Pro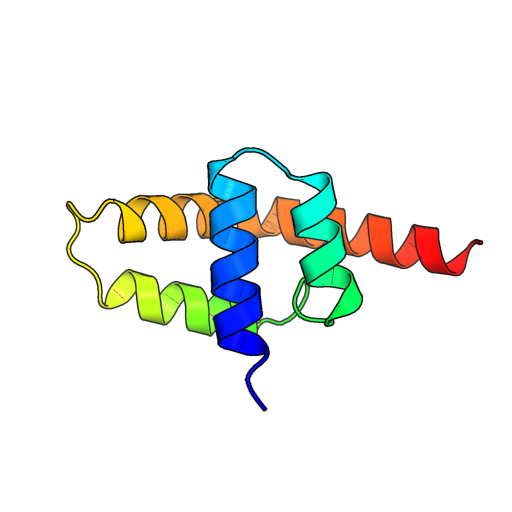tein AF-A0A2M8SCF3-F1 (afdb_monomer_lite)

Foldseek 3Di:
DPLLVVLVVVLLVCVVVVVLVVNLVSCLVVVNLPDPVSLVVLVVVLVPDDPPDPSNVSSVVVSVCSVVSSVSNVVVNVVVVVD

Secondary structure (DSSP, 8-state):
--HHHHHHHHHHHHHHTT-HHHHHHHHHHTT-TT-HHHHHHHHHHHHHS-TT-HHHHHHHHHHHTHHHHHHHHHHHHHHTT--

Sequence (83 aa):
PRDLIDVLHKSLLLWEKGQRAEMVQALTEKGHGKSEAFYRVAQAISETLPLESKEKKLLDGFLAGRERVQEEVEKEGRQEKLL

pLDDT: mean 88.04, std 10.92, range [44.78, 97.56]

Structure (mmCIF, N/CA/C/O backbone):
data_AF-A0A2M8SCF3-F1
#
_entry.id   AF-A0A2M8SCF3-F1
#
loop_
_atom_site.group_PDB
_atom_site.id
_atom_site.type_symbol
_atom_site.label_atom_id
_atom_site.label_alt_id
_atom_site.label_comp_id
_atom_site.label_asym_id
_atom_site.label_entity_id
_atom_site.label_seq_id
_atom_site.pdbx_PDB_ins_code
_atom_site.Cartn_x
_atom_site.Cartn_y
_atom_site.Cartn_z
_atom_site.occupancy
_atom_site.B_iso_or_equiv
_atom_site.auth_seq_id
_atom_site.auth_comp_id
_atom_site.auth_asym_id
_atom_site.auth_atom_id
_atom_site.pdbx_PDB_model_num
ATOM 1 N N . PRO A 1 1 ? -15.251 -12.665 -5.115 1.00 44.78 1 PRO A N 1
ATOM 2 C CA . PRO A 1 1 ? -13.774 -12.749 -5.127 1.00 44.78 1 PRO A CA 1
ATOM 3 C C . PRO A 1 1 ? -13.183 -11.950 -6.303 1.00 44.78 1 PRO A C 1
ATOM 5 O O . PRO A 1 1 ? -12.845 -12.508 -7.343 1.00 44.78 1 PRO A O 1
ATOM 8 N N . ARG A 1 2 ? -13.131 -10.625 -6.125 1.00 55.34 2 ARG A N 1
ATOM 9 C CA . ARG A 1 2 ? -12.331 -9.676 -6.923 1.00 55.34 2 ARG A CA 1
ATOM 10 C C . ARG A 1 2 ? -11.652 -8.609 -6.039 1.00 55.34 2 ARG A C 1
ATOM 12 O O . ARG A 1 2 ? -10.897 -7.794 -6.531 1.00 55.34 2 ARG A O 1
ATOM 19 N N . ASP A 1 3 ? -11.842 -8.645 -4.718 1.00 78.75 3 ASP A N 1
ATOM 20 C CA . ASP A 1 3 ? -11.594 -7.467 -3.882 1.00 78.75 3 ASP A CA 1
ATOM 21 C C . ASP A 1 3 ? -10.118 -7.134 -3.603 1.00 78.75 3 ASP A C 1
ATOM 23 O O . ASP A 1 3 ? -9.810 -5.960 -3.477 1.00 78.75 3 ASP A O 1
ATOM 27 N N . LEU A 1 4 ? -9.180 -8.090 -3.526 1.00 85.94 4 LEU A N 1
ATOM 28 C CA . LEU A 1 4 ? -7.817 -7.759 -3.062 1.00 85.94 4 LEU A CA 1
ATOM 29 C C . LEU A 1 4 ? -7.049 -6.872 -4.052 1.00 85.94 4 LEU A C 1
ATOM 31 O O . LEU A 1 4 ? -6.502 -5.843 -3.658 1.00 85.94 4 LEU A O 1
ATOM 35 N N . ILE A 1 5 ? -7.005 -7.267 -5.327 1.00 88.88 5 ILE A N 1
ATOM 36 C CA . ILE A 1 5 ? -6.313 -6.498 -6.371 1.00 88.88 5 ILE A CA 1
ATOM 37 C C . ILE A 1 5 ? -7.067 -5.200 -6.667 1.00 88.88 5 ILE A C 1
ATOM 39 O O . ILE A 1 5 ? -6.433 -4.161 -6.819 1.00 88.88 5 ILE A O 1
ATOM 43 N N . ASP A 1 6 ? -8.402 -5.232 -6.664 1.00 89.75 6 ASP A N 1
ATOM 44 C CA . ASP A 1 6 ? -9.226 -4.038 -6.863 1.00 89.75 6 ASP A CA 1
ATOM 45 C C . ASP A 1 6 ? -9.011 -3.011 -5.739 1.00 89.75 6 ASP A C 1
ATOM 47 O O . ASP A 1 6 ? -8.857 -1.816 -6.003 1.00 89.75 6 ASP A O 1
ATOM 51 N N . VAL A 1 7 ? -8.943 -3.464 -4.481 1.00 90.38 7 VAL A N 1
ATOM 52 C CA . VAL A 1 7 ? -8.642 -2.603 -3.329 1.00 90.38 7 VAL A CA 1
ATOM 53 C C . VAL A 1 7 ? -7.214 -2.087 -3.411 1.00 90.38 7 VAL A C 1
ATOM 55 O O . VAL A 1 7 ? -7.016 -0.895 -3.212 1.00 90.38 7 VAL A O 1
ATOM 58 N N . LEU A 1 8 ? -6.234 -2.921 -3.777 1.00 92.12 8 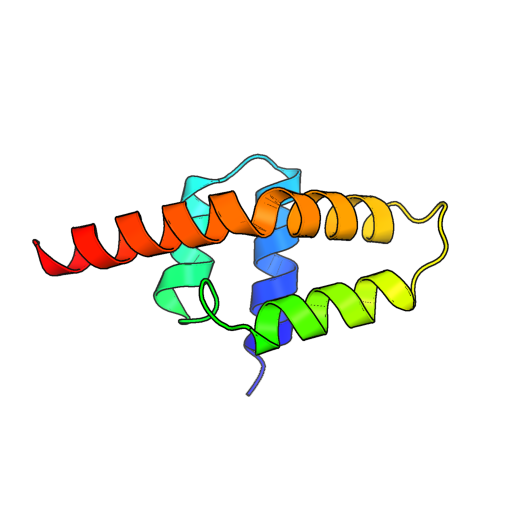LEU A N 1
ATOM 59 C CA . LEU A 1 8 ? -4.855 -2.466 -3.969 1.00 92.12 8 LEU A CA 1
ATOM 60 C C . LEU A 1 8 ? -4.780 -1.369 -5.032 1.00 92.12 8 LEU A C 1
ATOM 62 O O . LEU A 1 8 ? -4.217 -0.306 -4.782 1.00 92.12 8 LEU A O 1
ATOM 66 N N . HIS A 1 9 ? -5.399 -1.597 -6.187 1.00 92.94 9 HIS A N 1
ATOM 67 C CA . HIS A 1 9 ? -5.436 -0.624 -7.268 1.00 92.94 9 HIS A CA 1
ATOM 68 C C . HIS A 1 9 ? -6.100 0.687 -6.824 1.00 92.94 9 HIS A C 1
ATOM 70 O O . HIS A 1 9 ? -5.527 1.763 -6.999 1.00 92.94 9 HIS A O 1
ATOM 7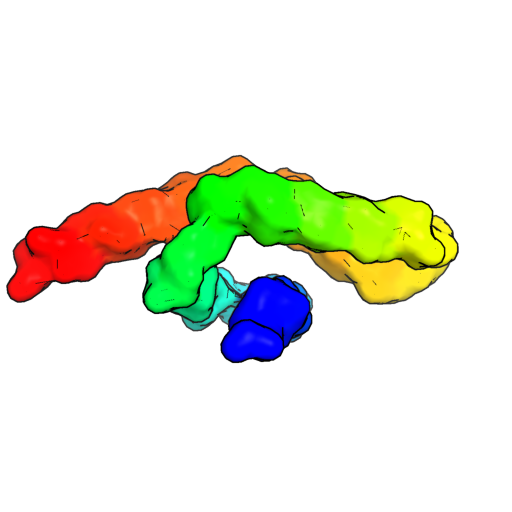6 N N . LYS A 1 10 ? -7.267 0.615 -6.168 1.00 93.12 10 LYS A N 1
ATOM 77 C CA . LYS A 1 10 ? -7.962 1.795 -5.631 1.00 93.12 10 LYS A CA 1
ATOM 78 C C . LYS A 1 10 ? -7.114 2.539 -4.594 1.00 93.12 10 LYS A C 1
ATOM 80 O O . LYS A 1 10 ? -7.038 3.764 -4.650 1.00 93.12 10 LYS A O 1
ATOM 85 N N . SER A 1 11 ? -6.466 1.827 -3.673 1.00 92.94 11 SER A N 1
ATOM 86 C CA . SER A 1 11 ? -5.593 2.425 -2.658 1.00 92.94 11 SER A CA 1
ATOM 87 C C . SER A 1 11 ? -4.410 3.155 -3.288 1.00 92.94 11 SER A C 1
ATOM 89 O O . SER A 1 11 ? -4.103 4.263 -2.861 1.00 92.94 11 SER A O 1
ATOM 91 N N . LEU A 1 12 ? -3.792 2.592 -4.330 1.00 94.88 12 LEU A N 1
ATOM 92 C CA . LEU A 1 12 ? -2.686 3.239 -5.043 1.00 94.88 12 LEU A CA 1
ATOM 93 C C . LEU A 1 12 ? -3.133 4.501 -5.793 1.00 94.88 12 LEU A C 1
ATOM 95 O O . LEU A 1 12 ? -2.430 5.507 -5.743 1.00 94.88 12 LEU A O 1
ATOM 99 N N . LEU A 1 13 ? -4.317 4.492 -6.416 1.00 95.50 13 LEU A N 1
ATOM 100 C CA . LEU A 1 13 ? -4.885 5.686 -7.058 1.00 95.50 13 LEU A CA 1
ATOM 101 C C . LEU A 1 13 ? -5.160 6.813 -6.053 1.00 95.50 13 LEU A C 1
ATOM 103 O O . LEU A 1 13 ? -4.930 7.985 -6.346 1.00 95.50 13 LEU A O 1
ATOM 107 N N . LEU A 1 14 ? -5.676 6.473 -4.870 1.00 95.44 14 LEU A N 1
ATOM 108 C CA . LEU A 1 14 ? -5.929 7.450 -3.808 1.00 95.44 14 LEU A CA 1
ATOM 109 C C . LEU A 1 14 ? -4.618 7.960 -3.198 1.00 95.44 14 LEU A C 1
ATOM 111 O O . LEU A 1 14 ? -4.483 9.158 -2.948 1.00 95.44 14 LEU A O 1
ATOM 115 N N . TRP A 1 15 ? -3.634 7.073 -3.026 1.00 94.44 15 TRP A N 1
ATOM 116 C CA . TRP A 1 15 ? -2.286 7.423 -2.585 1.00 94.44 15 TRP A CA 1
ATOM 117 C C . TRP A 1 15 ? -1.616 8.414 -3.541 1.00 94.44 15 TRP A C 1
ATOM 119 O O . TRP A 1 15 ? -1.099 9.434 -3.090 1.00 94.44 15 TRP A O 1
ATOM 129 N N . GLU A 1 16 ? -1.668 8.154 -4.851 1.00 95.31 16 GLU A N 1
ATOM 130 C CA . GLU A 1 16 ? -1.116 9.040 -5.886 1.00 95.31 16 GLU A CA 1
ATOM 131 C C . GLU A 1 16 ? -1.738 10.444 -5.831 1.00 95.31 16 GLU A C 1
ATOM 133 O O . GLU A 1 16 ? -1.042 11.446 -5.990 1.00 95.31 16 GLU A O 1
ATOM 138 N N . LYS A 1 17 ? -3.040 10.527 -5.539 1.00 95.62 17 LYS A N 1
ATOM 139 C CA . LYS A 1 17 ? -3.784 11.790 -5.416 1.00 95.62 17 LYS A CA 1
ATOM 140 C C . LYS A 1 17 ? -3.630 12.476 -4.055 1.00 95.62 17 LYS A C 1
ATOM 142 O O . LYS A 1 17 ? -4.188 13.552 -3.858 1.00 95.62 17 LYS A O 1
ATOM 147 N N . GLY A 1 18 ? -2.922 11.866 -3.101 1.00 93.69 18 GLY A N 1
ATOM 148 C CA . GLY A 1 18 ? -2.803 12.368 -1.728 1.00 93.69 18 GLY A CA 1
ATOM 149 C C . GLY A 1 18 ? -4.092 12.268 -0.896 1.00 93.69 18 GLY A C 1
ATOM 150 O O . GLY A 1 18 ? -4.158 12.837 0.193 1.00 93.69 18 GLY A O 1
ATOM 151 N N . GLN A 1 19 ? -5.101 11.535 -1.374 1.00 95.44 19 GLN A N 1
ATOM 152 C CA . GLN A 1 19 ? -6.406 11.347 -0.729 1.00 95.44 19 GLN A CA 1
ATOM 153 C C . GLN A 1 19 ? -6.314 10.300 0.390 1.00 95.44 19 GLN A C 1
ATOM 155 O O . GLN A 1 19 ? -6.757 9.157 0.252 1.00 95.44 19 GLN A O 1
ATOM 160 N N . ARG A 1 20 ? -5.642 10.663 1.491 1.00 91.00 20 ARG A N 1
ATOM 161 C CA . ARG A 1 20 ? -5.315 9.715 2.569 1.00 91.00 20 ARG A CA 1
ATOM 162 C C . ARG A 1 20 ? -6.537 9.218 3.337 1.00 91.00 20 ARG A C 1
ATOM 164 O O . ARG A 1 20 ? -6.593 8.028 3.622 1.00 91.00 20 ARG A O 1
ATOM 171 N N . ALA A 1 21 ? -7.501 10.085 3.642 1.00 90.62 21 ALA A N 1
ATOM 172 C CA . ALA A 1 21 ? -8.681 9.706 4.421 1.00 90.62 21 ALA A CA 1
ATOM 173 C C . ALA A 1 21 ? -9.518 8.647 3.686 1.00 90.62 21 ALA A C 1
ATOM 175 O O . ALA A 1 21 ? -9.804 7.585 4.233 1.00 90.62 21 ALA A O 1
ATOM 176 N N . GLU A 1 22 ? -9.810 8.878 2.405 1.00 92.88 22 GLU A N 1
ATOM 177 C CA . GLU A 1 22 ? -10.572 7.947 1.571 1.00 92.88 22 GLU A CA 1
ATOM 178 C C . GLU A 1 22 ? -9.823 6.626 1.348 1.00 92.88 22 GLU A C 1
ATOM 180 O O . GLU A 1 22 ? -10.438 5.564 1.237 1.00 92.88 22 GLU A O 1
ATOM 185 N N . MET A 1 23 ? -8.487 6.671 1.286 1.00 93.44 23 MET A N 1
ATOM 186 C CA . MET A 1 23 ? -7.655 5.471 1.196 1.00 93.44 23 MET A CA 1
ATOM 187 C C . MET A 1 23 ? -7.748 4.635 2.473 1.00 93.44 23 MET A C 1
ATOM 189 O O . MET A 1 23 ? -7.924 3.419 2.389 1.00 93.44 23 MET A O 1
ATOM 193 N N . VAL A 1 24 ? -7.624 5.276 3.638 1.00 90.56 24 VAL A N 1
ATOM 194 C CA . VAL A 1 24 ? -7.727 4.621 4.947 1.00 90.56 24 VAL A CA 1
ATOM 195 C C . VAL A 1 24 ? -9.110 3.999 5.105 1.00 90.56 24 VAL A C 1
ATOM 197 O O . VAL A 1 24 ? -9.197 2.811 5.401 1.00 90.56 24 VAL A O 1
ATOM 200 N N . GLN A 1 25 ? -10.174 4.735 4.780 1.00 88.88 25 GLN A N 1
ATOM 201 C CA . GLN A 1 25 ? -11.542 4.216 4.787 1.00 88.88 25 GLN A CA 1
ATOM 202 C C . GLN A 1 25 ? -11.691 2.979 3.885 1.00 88.88 25 GLN A C 1
ATOM 204 O O . GLN A 1 25 ? -12.165 1.936 4.334 1.00 88.88 25 GLN A O 1
ATOM 209 N N . ALA A 1 26 ? -11.208 3.039 2.638 1.00 87.00 26 ALA A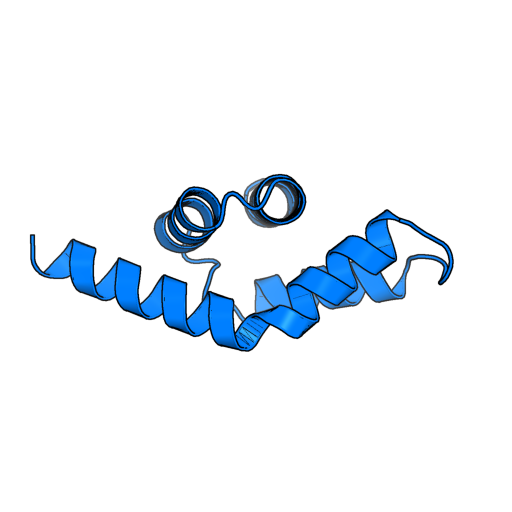 N 1
ATOM 210 C CA . ALA A 1 26 ? -11.285 1.909 1.708 1.00 87.00 26 ALA A CA 1
ATOM 211 C C . ALA A 1 26 ? -10.533 0.658 2.210 1.00 87.00 26 ALA A C 1
ATOM 213 O O . ALA A 1 26 ? -10.952 -0.471 1.940 1.00 87.00 26 ALA A O 1
ATOM 214 N N . LEU A 1 27 ? -9.427 0.848 2.936 1.00 87.94 27 LEU A N 1
ATOM 215 C CA . LEU A 1 27 ? -8.646 -0.231 3.544 1.00 87.94 27 LEU A CA 1
ATOM 216 C C . LEU A 1 27 ? -9.307 -0.799 4.811 1.00 87.94 27 LEU A C 1
ATOM 218 O O . LEU A 1 27 ? -9.194 -2.007 5.053 1.00 87.94 27 LEU A O 1
ATOM 222 N N . THR A 1 28 ? -9.992 0.041 5.592 1.00 85.56 28 THR A N 1
ATOM 223 C CA . THR A 1 28 ? -10.735 -0.335 6.805 1.00 85.56 28 THR A CA 1
ATOM 224 C C . THR A 1 28 ? -12.003 -1.116 6.464 1.00 85.56 28 THR A C 1
ATOM 226 O O . THR A 1 28 ? -12.150 -2.247 6.927 1.00 85.56 28 THR A O 1
ATOM 229 N N . GLU A 1 29 ? -12.861 -0.587 5.582 1.00 78.31 29 GLU A N 1
ATOM 230 C CA . GLU A 1 29 ? -14.156 -1.187 5.200 1.00 78.31 29 GLU A CA 1
ATOM 231 C C . GLU A 1 29 ? -14.020 -2.619 4.665 1.00 78.31 29 GLU A C 1
ATOM 233 O O . GLU A 1 29 ? -14.892 -3.468 4.849 1.00 78.31 29 GLU A O 1
ATOM 238 N N . LYS A 1 30 ? -12.906 -2.901 3.984 1.00 72.56 30 LYS A N 1
ATOM 239 C CA . LYS A 1 30 ? -12.626 -4.205 3.370 1.00 72.56 30 LYS A CA 1
ATOM 240 C C . LYS A 1 30 ? -11.751 -5.113 4.241 1.00 72.56 30 LYS A C 1
ATOM 242 O O . LYS A 1 30 ? -11.465 -6.239 3.843 1.00 72.56 30 LYS A O 1
ATOM 247 N N . GLY A 1 31 ? -11.307 -4.643 5.410 1.00 71.25 31 GLY A N 1
ATOM 248 C CA . GLY A 1 31 ? -10.453 -5.400 6.331 1.00 71.25 31 GLY A CA 1
ATOM 249 C C . GLY A 1 31 ? -9.030 -5.661 5.816 1.00 71.25 31 GLY A C 1
ATOM 250 O O . GLY A 1 31 ? -8.329 -6.531 6.338 1.00 71.25 31 GLY A O 1
ATOM 251 N N . HIS A 1 32 ? -8.581 -4.932 4.791 1.00 70.38 32 HIS A N 1
ATOM 252 C CA . HIS A 1 32 ? -7.274 -5.141 4.160 1.00 70.38 32 HIS A CA 1
ATOM 253 C C . HIS A 1 32 ? -6.155 -4.299 4.769 1.00 70.38 32 HIS A C 1
ATOM 255 O O . HIS A 1 32 ? -4.994 -4.687 4.664 1.00 70.38 32 HIS A O 1
ATOM 261 N N . GLY A 1 33 ? -6.474 -3.208 5.467 1.00 65.38 33 GLY A N 1
ATOM 262 C CA . GLY A 1 33 ? -5.459 -2.300 6.008 1.00 65.38 33 GLY A CA 1
ATOM 263 C C . GLY A 1 33 ? -4.547 -2.899 7.088 1.00 65.38 33 GLY A C 1
ATOM 264 O O . GLY A 1 33 ? -3.487 -2.353 7.352 1.00 65.38 33 GLY A O 1
ATOM 265 N N . LYS A 1 34 ? -4.894 -4.055 7.674 1.00 67.38 34 LYS A N 1
ATOM 266 C CA . LYS A 1 34 ? -4.011 -4.837 8.570 1.00 67.38 34 LYS A CA 1
ATOM 267 C C . LYS A 1 34 ? -3.558 -6.171 7.977 1.00 67.38 34 LYS A C 1
ATOM 269 O O . LYS A 1 34 ? -2.942 -6.986 8.659 1.00 67.38 34 LYS A O 1
ATOM 274 N N . SER A 1 35 ? -3.908 -6.437 6.724 1.00 82.06 35 SER A N 1
ATOM 275 C CA . SER A 1 35 ? -3.662 -7.732 6.111 1.00 82.06 35 SER A CA 1
ATOM 276 C C . SER A 1 35 ? -2.213 -7.838 5.649 1.00 82.06 35 SER A C 1
ATOM 278 O O . SER A 1 35 ? -1.820 -7.268 4.635 1.00 82.06 35 SER A O 1
ATOM 280 N N . GLU A 1 36 ? -1.426 -8.660 6.338 1.00 83.94 36 GLU A N 1
ATOM 281 C CA . GLU A 1 36 ? -0.083 -9.044 5.881 1.00 83.94 36 GLU A CA 1
ATOM 282 C C . GLU A 1 36 ? -0.101 -9.650 4.470 1.00 83.94 36 GLU A C 1
ATOM 284 O O . GLU A 1 36 ? 0.850 -9.513 3.703 1.00 83.94 36 GLU A O 1
ATOM 289 N N . ALA A 1 37 ? -1.188 -10.333 4.098 1.00 87.31 37 ALA A N 1
ATOM 290 C CA . ALA A 1 37 ? -1.359 -10.865 2.750 1.00 87.31 37 ALA A CA 1
ATOM 291 C C . ALA A 1 37 ? -1.497 -9.746 1.705 1.00 87.31 37 ALA A C 1
ATOM 293 O O . ALA A 1 37 ? -0.891 -9.845 0.643 1.00 87.31 37 ALA A O 1
ATOM 294 N N . PHE A 1 38 ? -2.223 -8.669 2.018 1.00 90.81 38 PHE A N 1
ATOM 295 C CA . PHE A 1 38 ? -2.377 -7.516 1.128 1.00 90.81 38 PHE A CA 1
ATOM 296 C C . PHE A 1 38 ? -1.026 -6.865 0.803 1.00 90.81 38 PHE A C 1
ATOM 298 O O . PHE A 1 38 ? -0.671 -6.728 -0.368 1.00 90.81 38 PHE A O 1
ATOM 305 N N . TYR A 1 39 ? -0.228 -6.548 1.828 1.00 93.19 39 TYR A N 1
ATOM 306 C CA . TYR A 1 39 ? 1.083 -5.922 1.627 1.00 93.19 39 TYR A CA 1
ATOM 307 C C . TYR A 1 39 ? 2.093 -6.857 0.953 1.00 93.19 39 TYR A C 1
ATOM 309 O O . TYR A 1 39 ? 2.890 -6.396 0.141 1.00 93.19 39 TYR A O 1
ATOM 317 N N . ARG A 1 40 ? 2.037 -8.173 1.210 1.00 93.44 40 ARG A N 1
ATOM 318 C CA . ARG A 1 40 ? 2.870 -9.149 0.483 1.00 93.44 40 ARG A CA 1
ATOM 319 C C . ARG A 1 40 ? 2.533 -9.222 -1.002 1.00 93.44 40 ARG A C 1
ATOM 321 O O . ARG A 1 40 ? 3.443 -9.334 -1.814 1.00 93.44 40 ARG A O 1
ATOM 328 N N . VAL A 1 41 ? 1.254 -9.134 -1.367 1.00 93.56 41 VAL A N 1
ATOM 329 C CA . VAL A 1 41 ? 0.850 -9.081 -2.780 1.00 93.56 41 VAL A CA 1
ATOM 330 C C . VAL A 1 41 ? 1.342 -7.790 -3.434 1.00 93.56 41 VAL A C 1
ATOM 332 O O . VAL A 1 41 ? 1.913 -7.849 -4.518 1.00 93.56 41 VAL A O 1
ATOM 335 N N . ALA A 1 42 ? 1.193 -6.642 -2.769 1.00 94.75 42 ALA A N 1
ATOM 336 C CA . ALA A 1 42 ? 1.716 -5.370 -3.271 1.00 94.75 42 ALA A CA 1
ATOM 337 C C . ALA A 1 42 ? 3.243 -5.406 -3.481 1.00 94.75 42 ALA A C 1
ATOM 339 O O . ALA A 1 42 ? 3.727 -4.975 -4.527 1.00 94.75 42 ALA A O 1
ATOM 340 N N . GLN A 1 43 ? 3.987 -5.985 -2.531 1.00 96.31 43 GLN A N 1
ATOM 341 C CA . GLN A 1 43 ? 5.434 -6.190 -2.644 1.00 96.31 43 GLN A CA 1
ATOM 342 C C . GLN A 1 43 ? 5.788 -7.085 -3.838 1.00 96.31 43 GLN A C 1
ATOM 344 O O . GLN A 1 43 ? 6.602 -6.694 -4.670 1.00 96.31 43 GLN A O 1
ATOM 349 N N . ALA A 1 44 ? 5.137 -8.247 -3.960 1.00 97.00 44 ALA A N 1
ATOM 350 C CA . ALA A 1 44 ? 5.389 -9.180 -5.055 1.00 97.00 44 ALA A CA 1
ATOM 351 C C . ALA A 1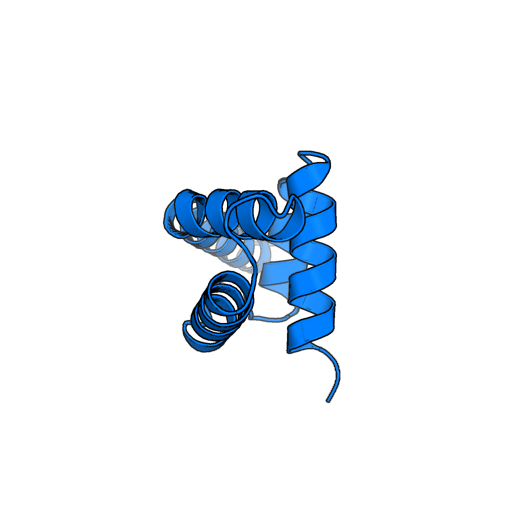 44 ? 5.133 -8.528 -6.423 1.00 97.00 44 ALA A C 1
ATOM 353 O O . ALA A 1 44 ? 5.924 -8.706 -7.342 1.00 97.00 44 ALA A O 1
ATOM 354 N N . ILE A 1 45 ? 4.074 -7.720 -6.553 1.00 95.75 45 ILE A N 1
ATOM 355 C CA . ILE A 1 45 ? 3.812 -6.958 -7.781 1.00 95.75 45 ILE A CA 1
ATOM 356 C C . ILE A 1 45 ? 4.946 -5.959 -8.040 1.00 95.75 45 ILE A C 1
ATOM 358 O O . ILE A 1 45 ? 5.470 -5.940 -9.153 1.00 95.75 45 ILE A O 1
ATOM 362 N N . SER A 1 46 ? 5.380 -5.181 -7.038 1.00 97.25 46 SER A N 1
ATOM 363 C CA . SER A 1 46 ? 6.498 -4.237 -7.213 1.00 97.25 46 SER A CA 1
ATOM 364 C C . SER A 1 46 ? 7.772 -4.937 -7.692 1.00 97.25 46 SER A C 1
ATOM 366 O O . SER A 1 46 ? 8.465 -4.446 -8.586 1.00 97.25 46 SER A O 1
ATOM 368 N N . GLU A 1 47 ? 8.074 -6.116 -7.151 1.00 97.44 47 GLU A N 1
ATOM 369 C CA . GLU A 1 47 ? 9.260 -6.902 -7.508 1.00 97.44 47 GLU A CA 1
ATOM 370 C C . GLU A 1 47 ? 9.246 -7.411 -8.954 1.00 97.44 47 GLU A C 1
ATOM 372 O O . GLU A 1 47 ? 10.313 -7.601 -9.535 1.00 97.44 47 GLU A O 1
ATOM 377 N N . THR A 1 48 ? 8.070 -7.550 -9.573 1.00 97.56 48 THR A N 1
ATOM 378 C CA . THR A 1 48 ? 7.960 -7.907 -11.000 1.00 97.56 48 THR A CA 1
ATOM 379 C C . THR A 1 48 ? 8.166 -6.733 -11.960 1.00 97.56 48 THR A C 1
ATOM 381 O O . THR A 1 48 ? 8.328 -6.950 -13.161 1.00 97.56 48 THR A O 1
ATOM 384 N N . LEU A 1 49 ? 8.165 -5.491 -11.463 1.00 96.38 49 LEU A N 1
ATOM 385 C CA . LEU A 1 49 ? 8.234 -4.293 -12.299 1.00 96.38 49 LEU A CA 1
ATOM 386 C C . LEU A 1 49 ? 9.678 -3.774 -12.477 1.00 96.38 49 LEU A C 1
ATOM 388 O O . LEU A 1 49 ? 10.457 -3.779 -11.512 1.00 96.38 49 LEU A O 1
ATOM 392 N N . PRO A 1 50 ? 10.028 -3.243 -13.671 1.00 97.06 50 PRO A N 1
ATOM 393 C CA . PRO A 1 50 ? 11.315 -2.588 -13.922 1.00 97.06 50 PRO A CA 1
ATOM 394 C C . PRO A 1 50 ? 11.558 -1.385 -13.006 1.00 97.06 50 PRO A C 1
ATOM 396 O O . PRO A 1 50 ? 10.624 -0.655 -12.672 1.00 97.06 50 PRO A O 1
ATOM 399 N N . LEU A 1 51 ? 12.820 -1.133 -12.646 1.00 92.00 51 LEU A N 1
ATOM 400 C CA . LEU A 1 51 ? 13.226 -0.054 -11.730 1.00 92.00 51 LEU A CA 1
ATOM 401 C C . LEU A 1 51 ? 12.786 1.345 -12.196 1.00 92.00 51 LEU A C 1
ATOM 403 O O . LEU A 1 51 ? 12.385 2.173 -11.376 1.00 92.00 51 LEU A O 1
ATOM 407 N N . GLU A 1 52 ? 12.813 1.624 -13.501 1.00 94.00 52 GLU A N 1
ATOM 408 C CA . GLU A 1 52 ? 12.337 2.902 -14.043 1.00 94.00 52 GLU A CA 1
ATOM 409 C C . GLU A 1 52 ? 10.806 3.061 -14.076 1.00 94.00 52 GLU A C 1
ATOM 411 O O . GLU A 1 52 ? 10.327 4.178 -14.307 1.00 94.00 52 GLU A O 1
ATOM 416 N N . SER A 1 53 ? 10.033 1.997 -13.815 1.00 97.25 53 SER A N 1
ATOM 417 C CA . SER A 1 53 ? 8.570 2.031 -13.892 1.00 97.25 53 SER A CA 1
ATOM 418 C C . SER A 1 53 ? 7.968 3.027 -12.899 1.00 97.25 53 SER A C 1
ATOM 420 O O . SER A 1 53 ? 8.277 3.032 -11.704 1.00 97.25 53 SER A O 1
ATOM 422 N N . LYS A 1 54 ? 7.046 3.859 -13.397 1.00 95.50 54 LYS A N 1
ATOM 423 C CA . LYS A 1 54 ? 6.251 4.766 -12.558 1.00 95.50 54 LYS A CA 1
ATOM 424 C C . LYS A 1 54 ? 5.397 3.991 -11.557 1.00 95.50 54 LYS A C 1
ATOM 426 O O . LYS A 1 54 ? 5.312 4.391 -10.402 1.00 95.50 54 LYS A O 1
ATOM 431 N N . GLU A 1 55 ? 4.822 2.871 -11.987 1.00 95.69 55 GLU A N 1
ATOM 432 C CA . GLU A 1 55 ? 3.988 2.013 -11.141 1.00 95.69 55 GLU A CA 1
ATOM 433 C C . GLU A 1 55 ? 4.808 1.377 -10.020 1.00 95.69 55 GLU A C 1
ATOM 435 O O . GLU A 1 55 ? 4.353 1.338 -8.879 1.00 95.69 55 GLU A O 1
ATOM 440 N N . LYS A 1 56 ? 6.051 0.965 -10.311 1.00 97.25 56 LYS A N 1
ATOM 441 C CA . LYS A 1 56 ? 6.975 0.466 -9.286 1.00 97.25 56 LYS A CA 1
ATOM 442 C C . LYS A 1 56 ? 7.253 1.536 -8.236 1.00 97.25 56 LYS A C 1
ATOM 444 O O . LYS A 1 56 ? 7.066 1.294 -7.054 1.00 97.25 56 LYS A O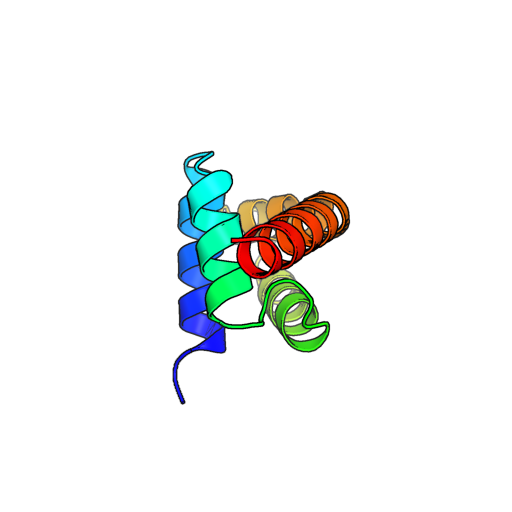 1
ATOM 449 N N . LYS A 1 57 ? 7.623 2.748 -8.663 1.00 96.75 57 LYS A N 1
ATOM 450 C CA . LYS A 1 57 ? 7.884 3.873 -7.746 1.00 96.75 57 LYS A CA 1
ATOM 451 C C . LYS A 1 57 ? 6.665 4.221 -6.889 1.00 96.75 57 LYS A C 1
ATOM 453 O O . LYS A 1 57 ? 6.823 4.562 -5.719 1.00 96.75 57 LYS A O 1
ATOM 458 N N . LEU A 1 58 ? 5.462 4.131 -7.459 1.00 96.69 58 LEU A N 1
ATOM 459 C CA . LEU A 1 58 ? 4.211 4.340 -6.733 1.00 96.69 58 LEU A CA 1
ATOM 460 C C . LEU A 1 58 ? 3.999 3.262 -5.661 1.00 96.69 58 LEU A C 1
ATOM 462 O O . LEU A 1 58 ? 3.729 3.596 -4.507 1.00 96.69 58 LEU A O 1
ATOM 466 N N . LEU A 1 59 ? 4.164 1.988 -6.030 1.00 97.06 59 LEU A N 1
ATOM 467 C CA . LEU A 1 59 ? 4.088 0.853 -5.109 1.00 97.06 59 LEU A CA 1
ATOM 468 C C . LEU A 1 59 ? 5.138 0.949 -4.001 1.00 97.06 59 LEU A C 1
ATOM 470 O O . LEU A 1 59 ? 4.787 0.817 -2.834 1.00 97.06 59 LEU A O 1
ATOM 474 N N . ASP A 1 60 ? 6.393 1.231 -4.343 1.00 96.94 60 ASP A N 1
ATOM 475 C CA . ASP A 1 60 ? 7.491 1.364 -3.384 1.00 96.94 60 ASP A CA 1
ATOM 476 C C . ASP A 1 60 ? 7.231 2.517 -2.405 1.00 96.94 60 ASP A C 1
ATOM 478 O O . ASP A 1 60 ? 7.423 2.365 -1.200 1.00 96.94 60 ASP A O 1
ATOM 482 N N . GLY A 1 61 ? 6.722 3.653 -2.893 1.00 96.31 61 GLY A N 1
ATOM 483 C CA . GLY A 1 61 ? 6.323 4.775 -2.042 1.00 96.31 61 GLY A CA 1
ATOM 484 C C . GLY A 1 61 ? 5.168 4.427 -1.098 1.00 96.31 61 GLY A C 1
ATOM 485 O O . GLY A 1 61 ? 5.208 4.782 0.081 1.00 96.31 61 GLY A O 1
ATOM 486 N N . PHE A 1 62 ? 4.160 3.705 -1.593 1.00 95.62 62 PHE A N 1
ATOM 487 C CA . PHE A 1 62 ? 3.056 3.200 -0.775 1.00 95.62 62 PHE A CA 1
ATOM 488 C C . PHE A 1 62 ? 3.542 2.202 0.291 1.00 95.62 62 PHE A C 1
ATOM 490 O O . PHE A 1 62 ? 3.181 2.324 1.462 1.00 95.62 62 PHE A O 1
ATOM 497 N N . LEU A 1 63 ? 4.400 1.252 -0.091 1.00 95.69 63 LEU A N 1
ATOM 498 C CA . LEU A 1 63 ? 4.973 0.227 0.787 1.00 95.69 63 LEU A CA 1
ATOM 499 C C . LEU A 1 63 ? 5.896 0.827 1.852 1.00 95.69 63 LEU A C 1
ATOM 501 O O . LEU A 1 63 ? 5.832 0.413 3.007 1.00 95.69 63 LEU A O 1
ATOM 505 N N . ALA A 1 64 ? 6.684 1.849 1.511 1.00 96.12 64 ALA A N 1
ATOM 506 C CA . ALA A 1 64 ? 7.485 2.601 2.478 1.00 96.12 64 ALA A CA 1
ATOM 507 C C . ALA A 1 64 ? 6.612 3.333 3.514 1.00 96.12 64 ALA A C 1
ATOM 509 O O . ALA A 1 64 ? 7.019 3.521 4.657 1.00 96.12 64 ALA A O 1
ATOM 510 N N . GLY A 1 65 ? 5.391 3.724 3.134 1.00 92.38 65 GLY A N 1
ATOM 511 C CA . GLY A 1 65 ? 4.402 4.331 4.025 1.00 92.38 65 GLY A CA 1
ATOM 512 C C . GLY A 1 65 ? 3.570 3.341 4.841 1.00 92.38 65 GLY A C 1
ATOM 513 O O . GLY A 1 65 ? 2.683 3.780 5.575 1.00 92.38 65 GLY A O 1
ATOM 514 N N . ARG A 1 66 ? 3.817 2.030 4.721 1.00 92.69 66 ARG A N 1
ATOM 515 C CA . ARG A 1 66 ? 2.971 0.970 5.283 1.00 92.69 66 ARG A CA 1
ATOM 516 C C . ARG A 1 66 ? 2.666 1.150 6.767 1.00 92.69 66 ARG A C 1
ATOM 518 O O . ARG A 1 66 ? 1.493 1.119 7.117 1.00 92.69 66 ARG A O 1
ATOM 525 N N . GLU A 1 67 ? 3.674 1.332 7.621 1.00 91.56 67 GLU A N 1
ATOM 526 C CA . GLU A 1 67 ? 3.464 1.426 9.077 1.00 91.56 67 GLU A CA 1
ATOM 527 C C . GLU A 1 67 ? 2.483 2.549 9.426 1.00 91.56 67 GLU A C 1
ATOM 529 O O . GLU A 1 67 ? 1.509 2.334 10.145 1.00 91.56 67 GLU A O 1
ATOM 534 N N . ARG A 1 68 ? 2.666 3.721 8.807 1.00 91.75 68 ARG A N 1
ATOM 535 C CA . ARG A 1 68 ? 1.777 4.872 8.984 1.00 91.75 68 ARG A CA 1
ATOM 536 C C . ARG A 1 68 ? 0.349 4.567 8.540 1.00 91.75 68 ARG A C 1
ATOM 538 O O . ARG A 1 68 ? -0.591 4.901 9.251 1.00 91.75 68 ARG A O 1
ATOM 545 N N . VAL A 1 69 ? 0.185 3.906 7.394 1.00 91.25 69 VAL A N 1
ATOM 546 C CA . VAL A 1 69 ? -1.138 3.502 6.895 1.00 91.25 69 VAL A CA 1
ATOM 547 C C . VAL A 1 69 ? -1.802 2.507 7.851 1.00 91.25 69 VAL A C 1
ATOM 549 O O . VAL A 1 69 ? -2.987 2.644 8.141 1.00 91.25 69 VAL A O 1
ATOM 552 N N . GLN A 1 70 ? -1.056 1.532 8.379 1.00 90.31 70 GLN A N 1
ATOM 553 C CA . GLN A 1 70 ? -1.585 0.552 9.333 1.00 90.31 70 GLN A CA 1
ATOM 554 C C . GLN A 1 70 ? -2.040 1.218 10.642 1.00 90.31 70 GLN A C 1
ATOM 556 O O . GLN A 1 70 ? -3.097 0.866 11.170 1.00 90.31 70 GLN A O 1
ATOM 561 N N . GLU A 1 71 ? -1.289 2.206 11.139 1.00 91.19 71 GLU A N 1
ATOM 562 C CA . GLU A 1 71 ? -1.686 3.008 12.301 1.00 91.19 71 GLU A CA 1
ATOM 563 C C . GLU A 1 71 ? -2.947 3.844 12.046 1.00 91.19 71 GLU A C 1
ATOM 565 O O . GLU A 1 71 ? -3.806 3.943 12.923 1.00 91.19 71 GLU A O 1
ATOM 570 N N . GLU A 1 72 ? -3.069 4.461 10.868 1.00 90.81 72 GLU A N 1
ATOM 571 C CA . GLU A 1 72 ? -4.237 5.265 10.489 1.00 90.81 72 GLU A CA 1
ATOM 572 C C . GLU A 1 72 ? -5.498 4.396 10.377 1.00 90.81 72 GLU A C 1
ATOM 574 O O . GLU A 1 72 ? -6.517 4.718 10.984 1.00 90.81 72 GLU A O 1
ATOM 579 N N . VAL A 1 73 ? -5.405 3.241 9.711 1.00 89.19 73 VAL A N 1
ATOM 580 C CA . VAL A 1 73 ? -6.485 2.234 9.636 1.00 89.19 73 VAL A CA 1
ATOM 581 C C . VAL A 1 73 ? -6.895 1.754 11.027 1.00 89.19 73 VAL A C 1
ATOM 583 O O . VAL A 1 73 ? -8.077 1.561 11.309 1.00 89.19 73 VAL A O 1
ATOM 586 N N . GLU A 1 74 ? -5.929 1.543 11.923 1.00 86.81 74 GLU A N 1
ATOM 587 C CA . GLU A 1 74 ? -6.224 1.147 13.295 1.00 86.81 74 GLU A CA 1
ATOM 588 C C . GLU A 1 74 ? -6.978 2.222 14.077 1.00 86.81 74 GLU A C 1
ATOM 590 O O . GLU A 1 74 ? -7.898 1.888 14.827 1.00 86.81 74 GLU A O 1
ATOM 595 N N . LYS A 1 75 ? -6.593 3.490 13.923 1.00 87.75 75 LYS A N 1
ATOM 596 C CA . LYS A 1 75 ? -7.283 4.614 14.564 1.00 87.75 75 LYS A CA 1
ATOM 597 C C . LYS A 1 75 ? -8.708 4.751 14.028 1.00 87.75 75 LYS A C 1
ATOM 599 O O . LYS A 1 75 ? -9.632 4.814 14.836 1.00 87.75 75 LYS A O 1
ATOM 604 N N . GLU A 1 76 ? -8.886 4.682 12.710 1.00 86.00 76 GLU A N 1
ATOM 605 C CA . GLU A 1 76 ? -10.196 4.772 12.052 1.00 86.00 76 GLU A CA 1
ATOM 606 C C . GLU A 1 76 ? -11.143 3.657 12.523 1.00 86.00 76 GLU A C 1
ATOM 608 O O . GLU A 1 76 ? -12.231 3.919 13.032 1.00 86.00 76 GLU A O 1
ATOM 613 N N . GLY A 1 77 ? -10.688 2.399 12.493 1.00 79.81 77 GLY A N 1
ATOM 614 C CA . GLY A 1 77 ? -11.504 1.261 12.927 1.00 79.81 77 GLY A CA 1
ATOM 615 C C . GLY A 1 77 ? -11.794 1.216 14.437 1.00 79.81 77 GLY A C 1
ATOM 616 O O . GLY A 1 77 ? -12.657 0.453 14.875 1.00 79.81 77 GLY A O 1
ATOM 617 N N . ARG A 1 78 ? -11.073 1.987 15.266 1.00 77.50 78 ARG A N 1
ATOM 618 C CA . ARG A 1 78 ? -11.426 2.212 16.683 1.00 77.50 78 ARG A CA 1
ATOM 619 C C . ARG A 1 78 ? -12.478 3.311 16.823 1.00 77.50 78 ARG A C 1
ATOM 621 O O . ARG A 1 78 ? -13.347 3.184 17.679 1.00 77.50 78 ARG A O 1
ATOM 628 N N . GLN A 1 79 ? -12.402 4.355 16.000 1.00 74.06 79 GLN A N 1
ATOM 629 C CA . GLN A 1 79 ? -13.343 5.473 15.999 1.00 74.06 79 GLN A CA 1
ATOM 630 C C . GLN A 1 79 ? -14.743 5.044 15.537 1.00 74.06 79 GLN A C 1
ATOM 632 O O . GLN A 1 79 ? -15.716 5.398 16.195 1.00 74.06 79 GLN A O 1
ATOM 637 N N . GLU A 1 80 ? -14.851 4.196 14.508 1.00 68.00 80 GLU A N 1
ATOM 638 C CA . GLU A 1 80 ? -16.136 3.620 14.063 1.00 68.00 80 GLU A CA 1
ATOM 639 C C . GLU A 1 80 ? -16.841 2.781 15.142 1.00 68.00 80 GLU A C 1
ATOM 641 O O . GLU A 1 80 ? -18.059 2.667 15.131 1.00 68.00 80 GLU A O 1
ATOM 646 N N . LYS A 1 81 ? -16.100 2.186 16.087 1.00 67.75 81 LYS A N 1
ATOM 647 C CA . LYS A 1 81 ? -16.670 1.351 17.164 1.00 67.75 81 LYS A CA 1
ATOM 648 C C . LYS A 1 81 ? -17.185 2.147 18.366 1.00 67.75 81 LYS A C 1
ATOM 650 O O . LYS A 1 81 ? -17.782 1.554 19.261 1.00 67.75 81 LYS A O 1
ATOM 655 N N . LEU A 1 82 ? -16.867 3.439 18.436 1.00 66.75 82 LEU A N 1
ATOM 656 C CA . LEU A 1 82 ? -17.258 4.340 19.526 1.00 66.75 82 LEU A CA 1
ATOM 657 C C . LEU A 1 82 ? -18.481 5.204 19.172 1.00 66.75 82 LEU A C 1
ATOM 659 O O . LEU A 1 82 ? -18.963 5.935 20.039 1.00 66.75 82 LEU A O 1
ATOM 663 N N . LEU A 1 83 ? -18.946 5.131 17.921 1.00 57.00 83 LEU A N 1
ATOM 664 C CA . LEU A 1 83 ? -20.164 5.755 17.401 1.00 57.00 83 LEU A CA 1
ATOM 665 C C . LEU A 1 83 ? -21.310 4.736 17.374 1.00 57.00 83 LEU A C 1
ATOM 667 O O . LEU A 1 83 ? -22.463 5.173 17.581 1.00 57.00 83 LEU A O 1
#

Radius of gyration: 12.72 Å; chains: 1; bounding box: 33×25×34 Å